Protein AF-A0A453MW62-F1 (afdb_monomer_lite)

pLDDT: mean 90.56, std 13.12, range [38.19, 98.75]

Secondary structure (DSSP, 8-state):
-----------HHHHHHHHHT-HHHHT-SSHHHHHHHHHHHHHHHHHHHHHHHHHHHHHHHHHHHHHHHHHHHHHHHHHHHHTT-HHHHHHHHHHHHT--HHHHHHHHHHHSTT---TTTTTT-

Radius of gyration: 25.3 Å; chains: 1; bounding box: 52×22×70 Å

Sequence (124 aa):
AHSPNFTLHVEYEFCVGALSVDPAASSAPDARGLAAAAASLAVANMTSTEHIIADLVRNLGSCLAYYKEINDMVRRGLDDLRAGRAADASEKLLEAAQSDAPSLCDLILIEGDAKRNPIDQENQ

InterPro domains:
  IPR006501 Pectinesterase inhibitor domain [PF04043] (12-99)
  IPR035513 Invertase/pectin methylesterase inhibitor domain superfamily [G3DSA:1.20.140.40] (5-124)
  IPR035513 Invertase/pectin methylesterase inhibitor domain superfamily [SSF101148] (11-98)

Structure (mmCIF, N/CA/C/O backbone):
data_AF-A0A453MW62-F1
#
_entry.id   AF-A0A453MW62-F1
#
loop_
_atom_site.group_PDB
_atom_site.id
_atom_site.type_symbol
_atom_site.label_atom_id
_atom_site.label_alt_id
_atom_site.label_comp_id
_atom_site.label_asym_id
_atom_site.label_entity_id
_atom_site.label_seq_id
_atom_site.pdbx_PDB_ins_code
_atom_site.Cartn_x
_atom_site.Cartn_y
_atom_site.Cartn_z
_atom_site.occupancy
_atom_site.B_iso_or_equiv
_atom_site.auth_seq_id
_atom_site.auth_comp_id
_atom_site.auth_asym_id
_atom_site.auth_atom_id
_atom_site.pdbx_PDB_model_num
ATOM 1 N N . ALA A 1 1 ? -14.549 -10.690 -38.111 1.00 44.00 1 ALA A N 1
ATOM 2 C CA . ALA A 1 1 ? -13.941 -10.211 -36.856 1.00 44.00 1 ALA A CA 1
ATOM 3 C C . ALA A 1 1 ? -12.964 -9.099 -37.213 1.00 44.00 1 ALA A C 1
ATOM 5 O O . ALA A 1 1 ? -12.019 -9.361 -37.942 1.00 44.00 1 ALA A O 1
ATOM 6 N N . HIS A 1 2 ? -13.262 -7.856 -36.833 1.00 38.19 2 HIS A N 1
ATOM 7 C CA . HIS A 1 2 ? -12.339 -6.731 -36.987 1.00 38.19 2 HIS A CA 1
ATOM 8 C C . HIS A 1 2 ? -11.432 -6.736 -35.756 1.00 38.19 2 HIS A C 1
ATOM 10 O O . HIS A 1 2 ? -11.887 -6.413 -34.661 1.00 38.19 2 HIS A O 1
ATOM 16 N N . SER A 1 3 ? -10.183 -7.164 -35.919 1.00 42.81 3 SER A N 1
ATOM 17 C CA . SER A 1 3 ? -9.151 -6.925 -34.911 1.00 42.81 3 SER A CA 1
ATOM 18 C C . SER A 1 3 ? -8.901 -5.417 -34.876 1.00 42.81 3 SER A C 1
ATOM 20 O O . SER A 1 3 ? -8.582 -4.857 -35.929 1.00 42.81 3 SER A O 1
ATOM 22 N N . PRO A 1 4 ? -9.064 -4.722 -33.740 1.00 50.19 4 PRO A N 1
ATOM 23 C CA . PRO A 1 4 ? -8.652 -3.334 -33.677 1.00 50.19 4 PRO A CA 1
ATOM 24 C C . PRO A 1 4 ? -7.129 -3.312 -33.840 1.00 50.19 4 PRO A C 1
ATOM 26 O O . PRO A 1 4 ? -6.407 -3.922 -33.052 1.00 50.19 4 PRO A O 1
ATOM 29 N N . ASN A 1 5 ? -6.646 -2.649 -34.894 1.00 42.69 5 ASN A N 1
ATOM 30 C CA . ASN A 1 5 ? -5.241 -2.280 -35.023 1.00 42.69 5 ASN A CA 1
ATOM 31 C C . ASN A 1 5 ? -4.924 -1.337 -33.862 1.00 42.69 5 ASN A C 1
ATOM 33 O O . ASN A 1 5 ? -5.165 -0.131 -33.939 1.00 42.69 5 ASN A O 1
ATOM 37 N N . PHE A 1 6 ? -4.438 -1.898 -32.758 1.00 42.94 6 PHE A N 1
ATOM 38 C CA . PHE A 1 6 ? -3.917 -1.124 -31.647 1.00 42.94 6 PHE A CA 1
ATOM 39 C C . PHE A 1 6 ? -2.557 -0.580 -32.081 1.00 42.94 6 PHE A C 1
ATOM 41 O O . PHE A 1 6 ? -1.510 -1.166 -31.818 1.00 42.94 6 PHE A O 1
ATOM 48 N N . THR A 1 7 ? -2.575 0.512 -32.842 1.00 48.44 7 THR A N 1
ATOM 49 C CA . THR A 1 7 ? -1.355 1.258 -33.134 1.00 48.44 7 THR A CA 1
ATOM 50 C C . THR A 1 7 ? -0.967 1.943 -31.833 1.00 48.44 7 THR A C 1
ATOM 52 O O . THR A 1 7 ? -1.542 2.964 -31.463 1.00 48.44 7 THR A O 1
ATOM 55 N N . LEU A 1 8 ? -0.053 1.321 -31.092 1.00 55.69 8 LEU A N 1
ATOM 56 C CA . LEU A 1 8 ? 0.555 1.899 -29.903 1.00 55.69 8 LEU A CA 1
ATOM 57 C C . LEU A 1 8 ? 1.357 3.113 -30.378 1.00 55.69 8 LEU A C 1
ATOM 59 O O . LEU A 1 8 ? 2.452 2.975 -30.921 1.00 55.69 8 LEU A O 1
ATOM 63 N N . HIS A 1 9 ? 0.763 4.301 -30.272 1.00 59.03 9 HIS A N 1
ATOM 64 C CA . HIS A 1 9 ? 1.477 5.539 -30.532 1.00 59.03 9 HIS A CA 1
ATOM 65 C C . HIS A 1 9 ? 2.405 5.773 -29.343 1.00 59.03 9 HIS A C 1
ATOM 67 O O . HIS A 1 9 ? 2.020 6.366 -28.341 1.00 59.03 9 HIS A O 1
ATOM 73 N N . VAL A 1 10 ? 3.607 5.207 -29.420 1.00 66.69 10 VAL A N 1
ATOM 74 C CA . VAL A 1 10 ? 4.686 5.579 -28.512 1.00 66.69 10 VAL A CA 1
ATOM 75 C C . VAL A 1 10 ? 5.126 6.965 -28.948 1.00 66.69 10 VAL A C 1
ATOM 77 O O . VAL A 1 10 ? 5.556 7.139 -30.091 1.00 66.69 10 VAL A O 1
ATOM 80 N N . GLU A 1 11 ? 4.974 7.954 -28.070 1.00 83.56 11 GLU A N 1
ATOM 81 C CA . GLU A 1 11 ? 5.449 9.302 -28.356 1.00 83.56 11 GLU A CA 1
ATOM 82 C C . GLU A 1 11 ? 6.937 9.233 -28.711 1.00 83.56 11 GLU A C 1
ATOM 84 O O . GLU A 1 11 ? 7.742 8.653 -27.979 1.00 83.56 11 GLU A O 1
ATOM 89 N N . TYR A 1 12 ? 7.299 9.783 -29.871 1.00 83.75 12 TYR A N 1
ATOM 90 C CA . TYR A 1 12 ? 8.670 9.737 -30.379 1.00 83.75 12 TYR A CA 1
ATOM 91 C C . TYR A 1 12 ? 9.668 10.279 -29.344 1.00 83.75 12 TYR A C 1
ATOM 93 O O . TYR A 1 12 ? 10.692 9.649 -29.088 1.00 83.75 12 TYR A O 1
ATOM 101 N N . GLU A 1 13 ? 9.310 11.382 -28.682 1.00 88.56 13 GLU A N 1
ATOM 102 C CA . GLU A 1 13 ? 10.097 11.997 -27.609 1.00 88.56 13 GLU A CA 1
ATOM 103 C C . GLU A 1 13 ? 10.277 11.067 -26.404 1.00 88.56 13 GLU A C 1
ATOM 105 O O . GLU A 1 13 ? 11.377 10.961 -25.866 1.00 88.56 13 GLU A O 1
ATOM 110 N N . PHE A 1 14 ? 9.234 10.327 -26.012 1.00 86.44 14 PHE A N 1
ATOM 111 C CA . PHE A 1 14 ? 9.336 9.335 -24.941 1.00 86.44 14 PHE A CA 1
ATOM 112 C C . PHE A 1 14 ? 10.310 8.212 -25.315 1.00 86.44 14 PHE A C 1
ATOM 114 O O . PHE A 1 14 ? 11.166 7.838 -24.515 1.00 86.44 14 PHE A O 1
ATOM 121 N N . CYS A 1 15 ? 10.213 7.696 -26.543 1.00 88.44 15 CYS A N 1
ATOM 122 C CA . CYS A 1 15 ? 11.080 6.624 -27.030 1.00 88.44 15 CYS A CA 1
ATOM 123 C C . CYS A 1 15 ? 12.552 7.061 -27.086 1.00 88.44 15 CYS A C 1
ATOM 125 O O . CYS A 1 15 ? 13.425 6.392 -26.532 1.00 88.44 15 CYS A O 1
ATOM 127 N N . VAL A 1 16 ? 12.829 8.206 -27.717 1.00 90.00 16 VAL A N 1
ATOM 128 C CA . VAL A 1 16 ? 14.192 8.743 -27.837 1.00 90.00 16 VAL A CA 1
ATOM 129 C C . VAL A 1 16 ? 14.746 9.126 -26.467 1.00 90.00 16 VAL A C 1
ATOM 131 O O . VAL A 1 16 ? 15.890 8.793 -26.159 1.00 90.00 16 VAL A O 1
ATOM 134 N N . GLY A 1 17 ? 13.939 9.762 -25.615 1.00 90.06 17 GLY A N 1
ATOM 135 C CA . GLY A 1 17 ? 14.318 10.103 -24.247 1.00 90.06 17 GLY A CA 1
ATOM 136 C C . GLY A 1 17 ? 14.727 8.873 -23.436 1.00 90.06 17 GLY A C 1
ATOM 137 O O . GLY A 1 17 ? 15.816 8.854 -22.870 1.00 90.06 17 GLY A O 1
ATOM 138 N N . ALA A 1 18 ? 13.911 7.817 -23.447 1.00 90.19 18 ALA A N 1
ATOM 139 C CA . ALA A 1 18 ? 14.187 6.584 -22.712 1.00 90.19 18 ALA A CA 1
ATOM 140 C C . ALA A 1 18 ? 15.445 5.852 -23.216 1.00 90.19 18 ALA A C 1
ATOM 142 O O . ALA A 1 18 ? 16.238 5.364 -22.414 1.00 90.19 18 ALA A O 1
ATOM 143 N N . LEU A 1 19 ? 15.648 5.783 -24.535 1.00 91.81 19 LEU A N 1
ATOM 144 C CA . LEU A 1 19 ? 16.778 5.058 -25.126 1.00 91.81 19 LEU A CA 1
ATOM 145 C C . LEU A 1 19 ? 18.093 5.843 -25.066 1.00 91.81 19 LEU A C 1
ATOM 147 O O . LEU A 1 19 ? 19.152 5.243 -24.926 1.00 91.81 19 LEU A O 1
ATOM 151 N N . SER A 1 20 ? 18.048 7.174 -25.150 1.00 91.56 20 SER A N 1
ATOM 152 C CA . SER A 1 20 ? 19.256 8.015 -25.150 1.00 91.56 20 SER A CA 1
ATOM 153 C C . SER A 1 20 ? 20.035 7.989 -23.832 1.00 91.56 20 SER A C 1
ATOM 155 O O . SER A 1 20 ? 21.234 8.260 -23.827 1.00 91.56 20 SER A O 1
ATOM 157 N N . VAL A 1 21 ? 19.376 7.649 -22.722 1.00 92.62 21 VAL A N 1
ATOM 158 C CA . VAL A 1 21 ? 20.010 7.518 -21.401 1.00 92.62 21 VAL A CA 1
ATOM 159 C C . VAL A 1 21 ? 20.405 6.079 -21.067 1.00 92.62 21 VAL A C 1
ATOM 161 O O . VAL A 1 21 ? 21.107 5.858 -20.081 1.00 92.62 21 VAL A O 1
ATOM 164 N N . ASP A 1 22 ? 19.979 5.102 -21.874 1.00 93.69 22 ASP A N 1
ATOM 165 C CA . ASP A 1 22 ? 20.327 3.697 -21.693 1.00 93.69 22 ASP A CA 1
ATOM 166 C C . ASP A 1 22 ? 21.674 3.382 -22.385 1.00 93.69 22 ASP A C 1
ATOM 168 O O . ASP A 1 22 ? 21.818 3.561 -23.603 1.00 93.69 22 ASP A O 1
ATOM 172 N N . PRO A 1 23 ? 22.695 2.904 -21.646 1.00 93.94 23 PRO A N 1
ATOM 173 C CA . PRO A 1 23 ? 24.006 2.614 -22.225 1.00 93.94 23 PRO A CA 1
ATOM 174 C C . PRO A 1 23 ? 23.985 1.500 -23.280 1.00 93.94 23 PRO A C 1
ATOM 176 O O . PRO A 1 23 ? 24.789 1.532 -24.217 1.00 93.94 23 PRO A O 1
ATOM 179 N N . ALA A 1 24 ? 23.087 0.516 -23.151 1.00 93.44 24 ALA A N 1
ATOM 180 C CA . ALA A 1 24 ? 22.992 -0.604 -24.084 1.00 93.44 24 ALA A CA 1
ATOM 181 C C . ALA A 1 24 ? 22.351 -0.174 -25.410 1.00 93.44 24 ALA A C 1
ATOM 183 O O . ALA A 1 24 ? 22.827 -0.562 -26.476 1.00 93.44 24 ALA A O 1
ATOM 184 N N . ALA A 1 25 ? 21.336 0.687 -25.354 1.00 93.38 25 ALA A N 1
ATOM 185 C CA . ALA A 1 25 ? 20.733 1.332 -26.511 1.00 93.38 25 ALA A CA 1
ATOM 186 C C . ALA A 1 25 ? 21.730 2.266 -27.208 1.00 93.38 25 ALA A C 1
ATOM 188 O O . ALA A 1 25 ? 21.875 2.209 -28.427 1.00 93.38 25 ALA A O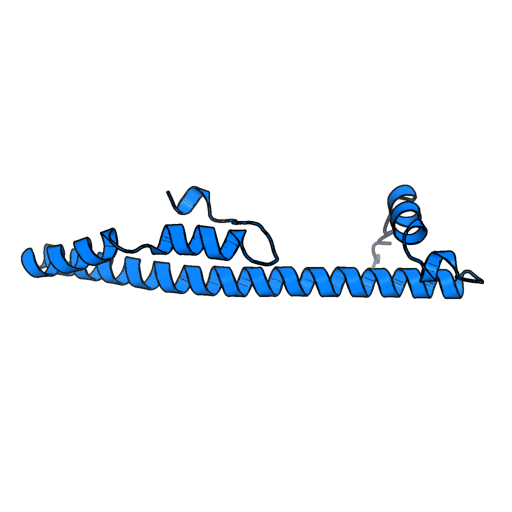 1
ATOM 189 N N . SER A 1 26 ? 22.477 3.063 -26.437 1.00 91.12 26 SER A N 1
ATOM 190 C CA . SER A 1 26 ? 23.495 3.988 -26.960 1.00 91.12 26 SER A CA 1
ATOM 191 C C . SER A 1 26 ? 24.655 3.276 -27.665 1.00 91.12 26 SER A C 1
ATOM 193 O O . SER A 1 26 ? 25.257 3.825 -28.585 1.00 91.12 26 SER A O 1
ATOM 195 N N . SER A 1 27 ? 24.967 2.049 -27.242 1.00 93.38 27 SER A N 1
ATOM 196 C CA . SER A 1 27 ? 26.053 1.232 -27.803 1.00 93.38 27 SER A CA 1
ATOM 197 C C . SER A 1 27 ? 25.570 0.234 -28.862 1.00 93.38 27 SER A C 1
ATOM 199 O O . SER A 1 27 ? 26.362 -0.576 -29.350 1.00 93.38 27 SER A O 1
ATOM 201 N N . ALA A 1 28 ? 24.277 0.241 -29.198 1.00 95.25 28 ALA A N 1
ATOM 202 C CA . ALA A 1 28 ? 23.701 -0.725 -30.118 1.00 95.25 28 ALA A CA 1
ATOM 203 C C . ALA A 1 28 ? 24.231 -0.509 -31.551 1.00 95.25 28 ALA A C 1
ATOM 205 O O . ALA A 1 28 ? 24.089 0.584 -32.100 1.00 95.25 28 ALA A O 1
ATOM 206 N N . PRO A 1 29 ? 24.804 -1.540 -32.199 1.00 92.69 29 PRO A N 1
ATOM 207 C CA . PRO A 1 29 ? 25.410 -1.392 -33.524 1.00 92.69 29 PRO A CA 1
ATOM 208 C C . PRO A 1 29 ? 24.381 -1.378 -34.662 1.00 92.69 29 PRO A C 1
ATOM 210 O O . PRO A 1 29 ? 24.701 -0.985 -35.783 1.00 92.69 29 PRO A O 1
ATOM 213 N N . ASP A 1 30 ? 23.161 -1.849 -34.401 1.00 95.50 30 AS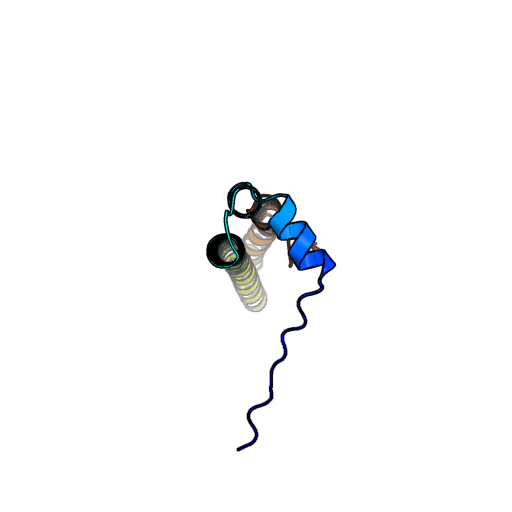P A N 1
ATOM 214 C CA . ASP A 1 30 ? 22.097 -1.971 -35.386 1.00 95.50 30 ASP A CA 1
ATOM 215 C C . ASP A 1 30 ? 20.702 -1.880 -34.740 1.00 95.50 30 ASP A C 1
ATOM 217 O O . ASP A 1 30 ? 20.535 -1.841 -33.516 1.00 95.50 30 ASP A O 1
ATOM 221 N N . ALA A 1 31 ? 19.673 -1.874 -35.590 1.00 94.12 31 ALA A N 1
ATOM 222 C CA . ALA A 1 31 ? 18.280 -1.810 -35.160 1.00 94.12 31 ALA A CA 1
ATOM 223 C C . ALA A 1 31 ? 17.854 -3.007 -34.290 1.00 94.12 31 ALA A C 1
ATOM 225 O O . ALA A 1 31 ? 16.959 -2.867 -33.458 1.00 94.12 31 ALA A O 1
ATOM 226 N N . ARG A 1 32 ? 18.480 -4.182 -34.453 1.00 95.44 32 ARG A N 1
ATOM 227 C CA . ARG A 1 32 ? 18.176 -5.361 -33.631 1.00 95.44 32 ARG A CA 1
ATOM 228 C C . ARG A 1 32 ? 18.718 -5.175 -32.215 1.00 95.44 32 ARG A C 1
ATOM 230 O O . ARG A 1 32 ? 18.003 -5.480 -31.265 1.00 95.44 32 ARG A O 1
ATOM 237 N N . GLY A 1 33 ? 19.937 -4.659 -32.071 1.00 95.38 33 GLY A N 1
ATOM 238 C CA . GLY A 1 33 ? 20.521 -4.295 -30.781 1.00 95.38 33 GLY A CA 1
ATOM 239 C C . GLY A 1 33 ? 19.689 -3.235 -30.065 1.00 95.38 33 GLY A C 1
ATOM 240 O O . GLY A 1 33 ? 19.375 -3.397 -28.889 1.00 95.38 33 GLY A O 1
ATOM 241 N N . LEU A 1 34 ? 19.237 -2.211 -30.797 1.00 93.88 34 LEU A N 1
ATOM 242 C CA . LEU A 1 34 ? 18.385 -1.162 -30.237 1.00 93.88 34 LEU A CA 1
ATOM 243 C C . LEU A 1 34 ? 17.036 -1.719 -29.762 1.00 93.88 34 LEU A C 1
ATOM 245 O O . LEU A 1 34 ? 16.584 -1.397 -28.667 1.00 93.88 34 LEU A O 1
ATOM 249 N N . ALA A 1 35 ? 16.416 -2.605 -30.549 1.00 92.88 35 ALA A N 1
ATOM 250 C CA . ALA A 1 35 ? 15.179 -3.276 -30.160 1.00 92.88 35 ALA A CA 1
ATOM 251 C C . ALA A 1 35 ? 15.360 -4.164 -28.917 1.00 92.88 35 ALA A C 1
ATOM 253 O O . ALA A 1 35 ? 14.487 -4.192 -28.051 1.00 92.88 35 ALA A O 1
ATOM 254 N N . ALA A 1 36 ? 16.492 -4.866 -28.801 1.00 94.94 36 ALA A N 1
ATOM 255 C CA . ALA A 1 36 ? 16.801 -5.674 -27.624 1.00 94.94 36 ALA A CA 1
ATOM 256 C C . ALA A 1 36 ? 17.006 -4.805 -26.370 1.00 94.94 36 ALA A C 1
ATOM 258 O O . ALA A 1 36 ? 16.493 -5.146 -25.303 1.00 94.94 36 ALA A O 1
ATOM 259 N N . ALA A 1 37 ? 17.695 -3.667 -26.497 1.00 94.62 37 ALA A N 1
ATOM 260 C CA . ALA A 1 37 ? 17.861 -2.707 -25.408 1.00 94.62 37 ALA A CA 1
ATOM 261 C C . ALA A 1 37 ? 16.511 -2.114 -24.970 1.00 94.62 37 ALA A C 1
ATOM 263 O O . ALA A 1 37 ? 16.180 -2.146 -23.788 1.00 94.62 37 ALA A O 1
ATOM 264 N N . ALA A 1 38 ? 15.678 -1.690 -25.926 1.00 93.56 38 ALA A N 1
ATOM 265 C CA . ALA A 1 38 ? 14.327 -1.199 -25.659 1.00 93.56 38 ALA A CA 1
ATOM 266 C C . ALA A 1 38 ? 13.461 -2.235 -24.922 1.00 93.56 38 ALA A C 1
ATOM 268 O O . ALA A 1 38 ? 12.798 -1.910 -23.937 1.00 93.56 38 ALA A O 1
ATOM 269 N N . ALA A 1 39 ? 13.494 -3.497 -25.363 1.00 94.38 39 ALA A N 1
ATOM 270 C CA . ALA A 1 39 ? 12.778 -4.584 -24.702 1.00 94.38 39 ALA A CA 1
ATOM 271 C C . ALA A 1 39 ? 13.297 -4.829 -23.276 1.00 94.38 39 ALA A C 1
ATOM 273 O O . ALA A 1 39 ? 12.505 -5.033 -22.360 1.00 94.38 39 ALA A O 1
ATOM 274 N N . SER A 1 40 ? 14.614 -4.765 -23.074 1.00 95.25 40 SER A N 1
ATOM 275 C CA . SER A 1 40 ? 15.239 -4.954 -21.759 1.00 95.25 40 SER A CA 1
ATOM 276 C C . SER A 1 40 ? 14.853 -3.834 -20.791 1.00 95.25 40 SER A C 1
ATOM 278 O O . SER A 1 40 ? 14.499 -4.109 -19.646 1.00 95.25 40 SER A O 1
ATOM 280 N N . LEU A 1 41 ? 14.828 -2.586 -21.267 1.00 93.62 41 LEU A N 1
ATOM 281 C CA . LEU A 1 41 ? 14.355 -1.434 -20.502 1.00 93.62 41 LEU A CA 1
ATOM 282 C C . LEU A 1 41 ? 12.873 -1.574 -20.129 1.00 93.62 41 LEU A C 1
ATOM 284 O O . LEU A 1 41 ? 12.496 -1.329 -18.986 1.00 93.62 41 LEU A O 1
ATOM 288 N N . ALA A 1 42 ? 12.031 -2.024 -21.064 1.00 93.00 42 ALA A N 1
ATOM 289 C CA . ALA A 1 42 ? 10.621 -2.284 -20.788 1.00 93.00 42 ALA A CA 1
ATOM 290 C C . ALA A 1 42 ? 10.439 -3.364 -19.708 1.00 93.00 42 ALA A C 1
ATOM 292 O O . ALA A 1 42 ? 9.670 -3.160 -18.770 1.00 93.00 42 ALA A O 1
ATOM 293 N N . VAL A 1 43 ? 11.187 -4.472 -19.787 1.00 96.56 43 VAL A N 1
ATOM 294 C CA . VAL A 1 43 ? 11.177 -5.529 -18.761 1.00 96.56 43 VAL A CA 1
ATOM 295 C C . VAL A 1 43 ? 11.625 -4.988 -17.404 1.00 96.56 43 VAL A C 1
ATOM 297 O O . VAL A 1 43 ? 10.976 -5.272 -16.397 1.00 96.56 43 VAL A O 1
ATOM 300 N N . ALA A 1 44 ? 12.688 -4.183 -17.355 1.00 94.94 44 ALA A N 1
ATOM 301 C CA . ALA A 1 44 ? 13.164 -3.575 -16.115 1.00 94.94 44 ALA A CA 1
ATOM 302 C C . ALA A 1 44 ? 12.107 -2.642 -15.497 1.00 94.94 44 ALA A C 1
ATOM 304 O O . ALA A 1 44 ? 11.816 -2.740 -14.304 1.00 94.94 44 ALA A O 1
ATOM 305 N N . ASN A 1 45 ? 11.468 -1.801 -16.314 1.00 94.00 45 ASN A N 1
ATOM 306 C CA . ASN A 1 45 ? 10.405 -0.898 -15.871 1.00 94.00 45 ASN A CA 1
ATOM 307 C C . ASN A 1 45 ? 9.174 -1.660 -15.361 1.00 94.00 45 ASN A C 1
ATOM 309 O O . ASN A 1 45 ? 8.612 -1.300 -14.325 1.00 94.00 45 ASN A O 1
ATOM 313 N N . MET A 1 46 ? 8.770 -2.731 -16.051 1.00 96.44 46 MET A N 1
ATOM 314 C CA . MET A 1 46 ? 7.677 -3.597 -15.602 1.00 96.44 46 MET A CA 1
ATOM 315 C C . MET A 1 46 ? 8.026 -4.291 -14.285 1.00 96.44 46 MET A C 1
ATOM 317 O O . MET A 1 46 ? 7.228 -4.243 -13.359 1.00 96.44 46 MET A O 1
ATOM 321 N N . THR A 1 47 ? 9.234 -4.844 -14.163 1.00 97.50 47 THR A N 1
ATOM 322 C CA . THR A 1 47 ? 9.707 -5.502 -12.933 1.00 97.50 47 THR A CA 1
ATOM 323 C C . THR A 1 47 ? 9.726 -4.530 -11.749 1.00 97.50 47 THR A C 1
ATOM 325 O O . THR A 1 47 ? 9.270 -4.862 -10.657 1.00 97.50 47 THR A O 1
ATOM 328 N N . SER A 1 48 ? 10.208 -3.302 -11.964 1.00 96.19 48 SER A N 1
ATOM 329 C CA . SER A 1 48 ? 10.172 -2.236 -10.954 1.00 96.19 48 SER A CA 1
ATOM 330 C C . SER A 1 48 ? 8.734 -1.892 -10.549 1.00 96.19 48 SER A C 1
ATOM 332 O O . SER A 1 48 ? 8.413 -1.810 -9.364 1.00 96.19 48 SER A O 1
ATOM 334 N N . THR A 1 49 ? 7.831 -1.778 -11.526 1.00 96.12 49 THR A N 1
ATOM 335 C CA . THR A 1 49 ? 6.408 -1.510 -11.274 1.00 96.12 49 THR A CA 1
ATOM 336 C C . THR A 1 49 ? 5.749 -2.643 -10.483 1.00 96.12 49 THR A C 1
ATOM 338 O O . THR A 1 49 ? 5.041 -2.380 -9.513 1.00 96.12 49 THR A O 1
ATOM 341 N N . GLU A 1 50 ? 5.998 -3.902 -10.849 1.00 97.69 50 GLU A N 1
ATOM 342 C CA . GLU A 1 50 ? 5.521 -5.076 -10.109 1.00 97.69 50 GLU A CA 1
ATOM 343 C C . GLU A 1 50 ? 6.014 -5.063 -8.661 1.00 97.69 50 GLU A C 1
ATOM 345 O O . GLU A 1 50 ? 5.235 -5.325 -7.744 1.00 97.69 50 GLU A O 1
ATOM 350 N N . HIS A 1 51 ? 7.282 -4.707 -8.443 1.00 97.19 51 HIS A N 1
ATOM 351 C CA . HIS A 1 51 ? 7.860 -4.596 -7.109 1.00 97.19 51 HIS A CA 1
ATOM 352 C C . HIS A 1 51 ? 7.160 -3.526 -6.260 1.00 97.19 51 HIS A C 1
ATOM 354 O O . HIS A 1 51 ? 6.739 -3.821 -5.141 1.00 97.19 51 HIS A O 1
ATOM 360 N N . ILE A 1 52 ? 6.958 -2.328 -6.820 1.00 96.12 52 ILE A N 1
ATOM 361 C CA . ILE A 1 52 ? 6.239 -1.223 -6.169 1.00 96.12 52 ILE A CA 1
ATOM 362 C C . ILE A 1 52 ? 4.806 -1.634 -5.809 1.00 96.12 52 ILE A C 1
ATOM 364 O O . ILE A 1 52 ? 4.350 -1.392 -4.691 1.00 96.12 52 ILE A O 1
ATOM 368 N N . ILE A 1 53 ? 4.086 -2.280 -6.733 1.00 96.56 53 ILE A N 1
ATOM 369 C CA . ILE A 1 53 ? 2.716 -2.752 -6.488 1.00 96.56 53 ILE A CA 1
ATOM 370 C C . ILE A 1 53 ? 2.707 -3.802 -5.376 1.00 96.56 53 ILE A C 1
ATOM 372 O O . ILE A 1 53 ? 1.871 -3.735 -4.475 1.00 96.56 53 ILE A O 1
ATOM 376 N N . ALA A 1 54 ? 3.626 -4.767 -5.420 1.00 96.44 54 ALA A N 1
ATOM 377 C CA . ALA A 1 54 ? 3.718 -5.803 -4.403 1.00 96.44 54 ALA A CA 1
ATOM 378 C C . ALA A 1 54 ? 4.009 -5.209 -3.018 1.00 96.44 54 ALA A C 1
ATOM 380 O O . ALA A 1 54 ? 3.424 -5.661 -2.036 1.00 96.44 54 ALA A O 1
ATOM 381 N N . ASP A 1 55 ? 4.877 -4.200 -2.932 1.00 95.38 55 ASP A N 1
ATOM 382 C CA . ASP A 1 55 ? 5.149 -3.482 -1.688 1.00 95.38 55 ASP A CA 1
ATOM 383 C C . ASP A 1 55 ? 3.924 -2.746 -1.156 1.00 95.38 55 ASP A C 1
ATOM 385 O O . ASP A 1 55 ? 3.514 -2.966 -0.015 1.00 95.38 55 ASP A O 1
ATOM 389 N N . LEU A 1 56 ? 3.255 -1.981 -2.017 1.00 95.75 56 LEU A N 1
ATOM 390 C CA . LEU A 1 56 ? 2.038 -1.269 -1.652 1.00 95.75 56 LEU A CA 1
ATOM 391 C C . LEU A 1 56 ? 0.946 -2.220 -1.141 1.00 95.75 56 LEU A C 1
ATOM 393 O O . LEU A 1 56 ? 0.320 -1.949 -0.119 1.00 95.75 56 LEU A O 1
ATOM 397 N N . VAL A 1 57 ? 0.733 -3.354 -1.816 1.00 96.12 57 VAL A N 1
ATOM 398 C CA . VAL A 1 57 ? -0.251 -4.366 -1.398 1.00 96.12 57 VAL A CA 1
ATOM 399 C C . VAL A 1 57 ? 0.104 -4.957 -0.035 1.00 96.12 57 VAL A C 1
ATOM 401 O O . VAL A 1 57 ? -0.787 -5.121 0.800 1.00 96.12 57 VAL A O 1
ATOM 404 N N . ARG A 1 58 ? 1.384 -5.262 0.219 1.00 96.06 58 ARG A N 1
ATOM 405 C CA . ARG A 1 58 ? 1.830 -5.757 1.532 1.00 96.06 58 ARG A CA 1
ATOM 406 C C . ARG A 1 58 ? 1.566 -4.728 2.629 1.00 96.06 58 ARG A C 1
ATOM 408 O O . ARG A 1 58 ? 0.960 -5.073 3.639 1.00 96.06 58 ARG A O 1
ATOM 415 N N . ASN A 1 59 ? 1.962 -3.479 2.405 1.00 96.25 59 ASN A N 1
ATOM 416 C CA . ASN A 1 59 ? 1.836 -2.398 3.380 1.00 96.25 59 ASN A CA 1
ATOM 417 C C . ASN A 1 59 ? 0.367 -2.077 3.690 1.00 96.25 59 ASN A C 1
ATOM 419 O O . ASN A 1 59 ? -0.019 -1.995 4.857 1.00 96.25 59 ASN A O 1
ATOM 423 N N . LEU A 1 60 ? -0.489 -2.017 2.664 1.00 96.31 60 LEU A N 1
ATOM 424 C CA . LEU A 1 60 ? -1.940 -1.904 2.844 1.00 96.31 60 LEU A CA 1
ATOM 425 C C . LEU A 1 60 ? -2.534 -3.116 3.570 1.00 96.31 60 LEU A C 1
ATOM 427 O O . LEU A 1 60 ? -3.469 -2.966 4.354 1.00 96.31 60 LEU A O 1
ATOM 431 N N . GLY A 1 61 ? -1.993 -4.312 3.339 1.00 96.38 61 GLY A N 1
ATOM 432 C CA . GLY A 1 61 ? -2.363 -5.521 4.069 1.00 96.38 61 GLY A CA 1
ATOM 433 C C . GLY A 1 61 ? -2.092 -5.408 5.571 1.00 96.38 61 GLY A C 1
ATOM 434 O O . GLY A 1 61 ? -2.973 -5.731 6.370 1.00 96.38 61 GLY A O 1
ATOM 435 N N . SER A 1 62 ? -0.917 -4.898 5.953 1.00 95.19 62 SER A N 1
ATOM 436 C CA . SER A 1 62 ? -0.569 -4.613 7.352 1.00 95.19 62 SER A CA 1
ATOM 437 C C . SER A 1 62 ? -1.519 -3.583 7.963 1.00 95.19 62 SER A C 1
ATOM 439 O O . SER A 1 62 ? -2.086 -3.820 9.028 1.00 95.19 62 SER A O 1
ATOM 441 N N . CYS A 1 63 ? -1.792 -2.495 7.242 1.00 96.12 63 CYS A N 1
ATOM 442 C CA . CYS A 1 63 ? -2.753 -1.483 7.671 1.00 96.12 63 CYS A CA 1
ATOM 443 C C . CYS A 1 63 ? -4.154 -2.036 7.897 1.00 96.12 63 CYS A C 1
ATOM 445 O O . CYS A 1 63 ? -4.770 -1.799 8.935 1.00 96.12 63 CYS A O 1
ATOM 447 N N . LEU A 1 64 ? -4.648 -2.836 6.954 1.00 96.62 64 LEU A N 1
ATOM 448 C CA . LEU A 1 64 ? -5.947 -3.477 7.080 1.00 96.62 64 LEU A CA 1
ATOM 449 C C . LEU A 1 64 ? -6.023 -4.374 8.323 1.00 96.62 64 LEU A C 1
ATOM 451 O O . LEU A 1 64 ? -7.088 -4.465 8.933 1.00 96.62 64 LEU A O 1
ATOM 455 N N . ALA A 1 65 ? -4.932 -5.049 8.694 1.00 96.19 65 ALA A N 1
ATOM 456 C CA . ALA A 1 65 ? -4.887 -5.853 9.911 1.00 96.19 65 ALA A CA 1
ATOM 457 C C . ALA A 1 65 ? -5.034 -4.978 11.167 1.00 96.19 65 ALA A C 1
ATOM 459 O O . ALA A 1 65 ? -5.904 -5.269 11.989 1.00 96.19 65 ALA A O 1
ATOM 460 N N . TYR A 1 66 ? -4.285 -3.875 11.266 1.00 94.38 66 TYR A N 1
ATOM 461 C CA . TYR A 1 66 ? -4.390 -2.949 12.398 1.00 94.38 66 TYR A CA 1
ATOM 462 C C . TYR A 1 66 ? -5.790 -2.328 12.521 1.00 94.38 66 TYR A C 1
ATOM 464 O O . TYR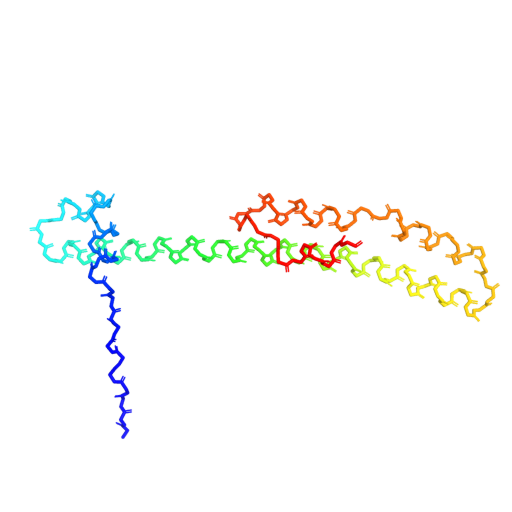 A 1 66 ? -6.401 -2.355 13.589 1.00 94.38 66 TYR A O 1
ATOM 472 N N . TYR A 1 67 ? -6.367 -1.852 11.415 1.00 95.44 67 TYR A N 1
ATOM 473 C CA . TYR A 1 67 ? -7.721 -1.288 11.426 1.00 95.44 67 TYR A CA 1
ATOM 474 C C . TYR A 1 67 ? -8.798 -2.317 11.783 1.00 95.44 67 TYR A C 1
ATOM 476 O O . TYR A 1 67 ? -9.792 -1.976 12.430 1.00 95.44 67 TYR A O 1
ATOM 484 N N . LYS A 1 68 ? -8.627 -3.586 11.391 1.00 96.75 68 LYS A N 1
ATOM 485 C CA . LYS A 1 68 ? -9.534 -4.665 11.811 1.00 96.75 68 LYS A CA 1
ATOM 486 C C . LYS A 1 68 ? -9.489 -4.882 13.318 1.00 96.75 68 LYS A C 1
ATOM 488 O O . LYS A 1 68 ? -10.549 -5.076 13.905 1.00 96.75 68 LYS A O 1
ATOM 493 N N . GLU A 1 69 ? -8.306 -4.835 13.920 1.00 95.31 69 GLU A N 1
ATOM 494 C CA . GLU A 1 69 ? -8.123 -4.992 15.363 1.00 95.31 69 GLU A CA 1
ATOM 495 C C . GLU A 1 69 ? -8.797 -3.857 16.146 1.00 95.31 69 GLU A C 1
ATOM 497 O O . GLU A 1 69 ? -9.619 -4.121 17.025 1.00 95.31 69 GLU A O 1
ATOM 502 N N . ILE A 1 70 ? -8.557 -2.600 15.755 1.00 95.75 70 ILE A N 1
ATOM 503 C CA . ILE A 1 70 ? -9.214 -1.432 16.367 1.00 95.75 70 ILE A CA 1
ATOM 504 C C . ILE A 1 70 ? -10.733 -1.525 16.235 1.00 95.75 70 ILE A C 1
ATOM 506 O O . ILE A 1 70 ? -11.464 -1.370 17.212 1.00 95.75 70 ILE A O 1
ATOM 510 N N . ASN A 1 71 ? -11.232 -1.806 15.032 1.00 96.88 71 ASN A N 1
ATOM 511 C CA . ASN A 1 71 ? -12.667 -1.907 14.785 1.00 96.88 71 ASN A CA 1
ATOM 512 C C . ASN A 1 71 ? -13.318 -3.031 15.612 1.00 96.88 71 ASN A C 1
ATOM 514 O O . ASN A 1 71 ? -14.444 -2.880 16.080 1.00 96.88 71 ASN A O 1
ATOM 518 N N . ASP A 1 72 ? -12.622 -4.148 15.825 1.00 97.69 72 ASP A N 1
ATOM 519 C CA . ASP A 1 72 ? -13.086 -5.234 16.689 1.00 97.69 72 ASP A CA 1
ATOM 520 C C . ASP A 1 72 ? -13.139 -4.811 18.170 1.00 97.69 72 ASP A C 1
ATOM 522 O O . ASP A 1 72 ? -14.138 -5.063 18.847 1.00 97.69 72 ASP A O 1
ATOM 526 N N . MET A 1 73 ? -12.133 -4.077 18.664 1.00 96.94 73 MET A N 1
ATOM 527 C CA . MET A 1 73 ? -12.161 -3.483 20.011 1.00 96.94 73 MET A CA 1
ATOM 528 C C . MET A 1 73 ? -13.344 -2.526 20.192 1.00 96.94 73 MET A C 1
ATOM 530 O O . MET A 1 73 ? -14.099 -2.661 21.158 1.00 96.94 73 MET A O 1
ATOM 534 N N . VAL A 1 74 ? -13.572 -1.626 19.231 1.00 98.12 74 VAL A N 1
ATOM 535 C CA . VAL A 1 74 ? -14.698 -0.679 19.259 1.00 98.12 74 VAL A CA 1
ATOM 536 C C . VAL A 1 74 ? -16.043 -1.408 19.238 1.00 98.12 74 VAL A C 1
ATOM 538 O O . VAL A 1 74 ? -16.941 -1.065 20.008 1.00 98.12 74 VAL A O 1
ATOM 541 N N . ARG A 1 75 ? -16.194 -2.444 18.404 1.00 98.56 75 AR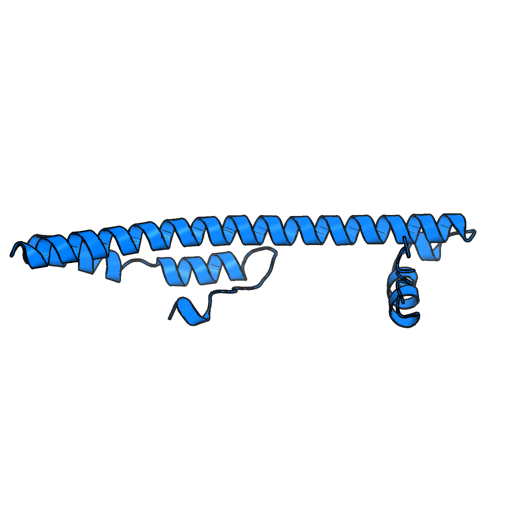G A N 1
ATOM 542 C CA . ARG A 1 75 ? -17.418 -3.261 18.350 1.00 98.56 75 ARG A CA 1
ATOM 543 C C . ARG A 1 75 ? -17.699 -3.956 19.675 1.00 98.56 75 ARG A C 1
ATOM 545 O O . ARG A 1 75 ? -18.819 -3.870 20.171 1.00 98.56 75 ARG A O 1
ATOM 552 N N . ARG A 1 76 ? -16.686 -4.582 20.277 1.00 98.25 76 ARG A N 1
ATOM 553 C CA . ARG A 1 76 ? -16.826 -5.220 21.592 1.00 98.25 76 ARG A CA 1
ATOM 554 C C . ARG A 1 76 ? -17.166 -4.208 22.685 1.00 98.25 76 ARG A C 1
ATOM 556 O O . ARG A 1 76 ? -18.058 -4.471 23.484 1.00 98.25 76 ARG A O 1
ATOM 563 N N . GLY A 1 77 ? -16.524 -3.038 22.683 1.00 98.56 77 GLY A N 1
ATOM 564 C CA . GLY A 1 77 ? -16.856 -1.951 23.607 1.00 98.56 77 GLY A CA 1
ATOM 565 C C . GLY A 1 77 ? -18.304 -1.471 23.452 1.00 98.56 77 GLY A C 1
ATOM 566 O O . GLY A 1 77 ? -19.006 -1.265 24.440 1.00 98.56 77 GLY A O 1
ATOM 567 N N . LEU A 1 78 ? -18.800 -1.366 22.217 1.00 98.56 78 LEU A N 1
ATOM 568 C CA . LEU A 1 78 ? -20.199 -1.038 21.941 1.00 98.56 78 LEU A CA 1
ATOM 569 C C . LEU A 1 78 ? -21.168 -2.115 22.457 1.00 98.56 78 LEU A C 1
ATOM 571 O O . LEU A 1 78 ? -22.223 -1.782 23.003 1.00 98.56 78 LEU A O 1
ATOM 575 N N . ASP A 1 79 ? -20.830 -3.392 22.304 1.00 98.69 79 ASP A N 1
ATOM 576 C CA . ASP A 1 79 ? -21.644 -4.494 22.821 1.00 98.69 79 ASP A CA 1
ATOM 577 C C . ASP A 1 79 ? -21.664 -4.525 24.360 1.00 98.69 79 ASP A C 1
ATOM 579 O O . ASP A 1 79 ? -22.712 -4.787 24.957 1.00 98.69 79 ASP A O 1
ATOM 583 N N . ASP A 1 80 ? -20.554 -4.169 25.013 1.00 98.75 80 ASP A N 1
ATOM 584 C CA . ASP A 1 80 ? -20.487 -3.978 26.466 1.00 98.75 80 ASP A CA 1
ATOM 585 C C . ASP A 1 80 ? -21.378 -2.816 26.934 1.00 98.75 80 ASP A C 1
ATOM 587 O O . ASP A 1 80 ? -22.153 -2.983 27.883 1.00 98.75 80 ASP A O 1
ATOM 591 N N . LEU A 1 81 ? -21.367 -1.676 26.231 1.00 98.56 81 LEU A N 1
ATOM 592 C CA . LEU A 1 81 ? -22.269 -0.551 26.520 1.00 98.56 81 LEU A CA 1
ATOM 593 C C . LEU A 1 81 ? -23.740 -0.959 26.416 1.00 98.56 81 LEU A C 1
ATOM 595 O O . LEU A 1 81 ? -24.531 -0.663 27.313 1.00 98.56 81 LEU A O 1
ATOM 599 N N . ARG A 1 82 ? -24.112 -1.670 25.345 1.00 98.44 82 ARG A N 1
ATOM 600 C CA . ARG A 1 82 ? -25.485 -2.160 25.130 1.00 98.44 82 ARG A CA 1
ATOM 601 C C . ARG A 1 82 ? -25.952 -3.108 26.230 1.00 98.44 82 ARG A C 1
ATOM 603 O O . ARG A 1 82 ? -27.145 -3.168 26.511 1.00 98.44 82 ARG A O 1
ATOM 610 N N . ALA A 1 83 ? -25.025 -3.828 26.853 1.00 98.50 83 ALA A N 1
ATOM 611 C CA . ALA A 1 83 ? -25.303 -4.735 27.955 1.00 98.50 83 ALA A CA 1
ATOM 612 C C . ALA A 1 83 ? -25.179 -4.086 29.349 1.00 98.50 83 ALA A C 1
ATOM 614 O O . ALA A 1 83 ? -25.290 -4.786 30.354 1.00 98.50 83 ALA A O 1
ATOM 615 N N . GLY A 1 84 ? -24.936 -2.773 29.429 1.00 98.38 84 GLY A N 1
ATOM 616 C CA . GLY A 1 84 ? -24.786 -2.045 30.693 1.00 98.38 84 GLY A CA 1
ATOM 617 C C . GLY A 1 84 ? -23.440 -2.252 31.400 1.00 98.38 84 GLY A C 1
ATOM 618 O O . GLY A 1 84 ? -23.296 -1.857 32.556 1.00 98.38 84 GLY A O 1
ATOM 619 N N . ARG A 1 85 ? -22.440 -2.841 30.730 1.00 98.56 85 ARG A N 1
ATOM 620 C CA . ARG A 1 85 ? -21.085 -3.079 31.260 1.00 98.56 85 ARG A CA 1
ATOM 621 C C . ARG A 1 85 ? -20.160 -1.899 30.954 1.00 98.56 85 ARG A C 1
ATOM 623 O O . ARG A 1 85 ? -19.244 -1.990 30.144 1.00 98.56 85 ARG A O 1
ATOM 630 N N . ALA A 1 86 ? -20.416 -0.757 31.591 1.00 98.19 86 ALA A N 1
ATOM 631 C CA . ALA A 1 86 ? -19.708 0.489 31.282 1.00 98.19 86 ALA A CA 1
ATOM 632 C C . ALA A 1 86 ? -18.192 0.440 31.560 1.00 98.19 86 ALA A C 1
ATOM 634 O O . ALA A 1 86 ? -17.425 1.040 30.812 1.00 98.19 86 ALA A O 1
ATOM 635 N N . ALA A 1 87 ? -17.756 -0.273 32.605 1.00 97.94 87 ALA A N 1
ATOM 636 C CA . ALA A 1 87 ? -16.333 -0.417 32.924 1.00 97.94 87 ALA A CA 1
ATOM 637 C C . ALA A 1 87 ? -15.585 -1.184 31.818 1.00 97.94 87 ALA A C 1
ATOM 639 O O . ALA A 1 87 ? -14.630 -0.657 31.253 1.00 97.94 87 ALA A O 1
ATOM 640 N N . ASP A 1 88 ? -16.092 -2.362 31.441 1.00 98.12 88 ASP A N 1
ATOM 641 C CA . ASP A 1 88 ? -15.520 -3.210 30.385 1.00 98.12 88 ASP A CA 1
ATOM 642 C C . ASP A 1 88 ? -15.500 -2.506 29.020 1.00 98.12 88 ASP A C 1
ATOM 644 O O . ASP A 1 88 ? -14.567 -2.683 28.232 1.00 98.12 88 ASP A O 1
ATOM 648 N N . ALA A 1 89 ? -16.528 -1.699 28.738 1.00 98.56 89 ALA A N 1
ATOM 649 C CA . ALA A 1 89 ? -16.574 -0.866 27.545 1.00 98.56 89 ALA A CA 1
ATOM 650 C C . ALA A 1 89 ? -15.503 0.228 27.567 1.00 98.56 89 ALA A C 1
ATOM 652 O O . ALA A 1 89 ? -14.831 0.449 26.562 1.00 98.56 89 ALA A O 1
ATOM 653 N N . SER A 1 90 ? -15.356 0.920 28.702 1.00 98.31 90 SER A N 1
ATOM 654 C CA . SER A 1 90 ? -14.394 2.012 28.850 1.00 98.31 90 SER A CA 1
ATOM 655 C C . SER A 1 90 ? -12.963 1.539 28.628 1.00 98.31 90 SER A C 1
ATOM 657 O O . SER A 1 90 ? -12.194 2.261 28.006 1.00 98.31 90 SER A O 1
ATOM 659 N N . GLU A 1 91 ? -12.614 0.349 29.115 1.00 97.62 91 GLU A N 1
ATOM 660 C CA . GLU A 1 91 ? -11.300 -0.264 28.898 1.00 97.62 91 GLU A CA 1
ATOM 661 C C . GLU A 1 91 ? -11.027 -0.470 27.400 1.00 97.62 91 GLU A C 1
ATOM 663 O O . GLU A 1 91 ? -10.078 0.093 26.860 1.00 97.62 91 GLU A O 1
ATOM 668 N N . LYS A 1 92 ? -11.925 -1.163 26.687 1.00 97.81 92 LYS A N 1
ATOM 669 C CA . LYS A 1 92 ? -11.756 -1.473 25.253 1.00 97.81 92 LYS A CA 1
ATOM 670 C C . LYS A 1 92 ? -11.734 -0.232 24.367 1.00 97.81 92 LYS A C 1
ATOM 672 O O . LYS A 1 92 ? -10.986 -0.172 23.395 1.00 97.81 92 LYS A O 1
ATOM 677 N N . LEU A 1 93 ? -12.583 0.750 24.670 1.00 97.94 93 LEU A N 1
ATOM 678 C CA . LEU A 1 93 ? -12.631 2.002 23.917 1.00 97.94 93 LEU A CA 1
ATOM 679 C C . LEU A 1 93 ? -11.387 2.859 24.174 1.00 97.94 93 LEU A C 1
ATOM 681 O O . LEU A 1 93 ? -10.928 3.529 23.253 1.00 97.94 93 LEU A O 1
ATOM 685 N N . LEU A 1 94 ? -10.829 2.820 25.389 1.00 97.19 94 LEU A N 1
ATOM 686 C CA . LEU A 1 94 ? -9.573 3.498 25.700 1.00 97.19 94 LEU A CA 1
ATOM 687 C C . LEU A 1 94 ? -8.397 2.852 24.962 1.00 97.19 94 LEU A C 1
ATOM 689 O O . LEU A 1 94 ? -7.616 3.574 24.352 1.00 97.19 94 LEU A O 1
ATOM 693 N N . GLU A 1 95 ? -8.300 1.521 24.961 1.00 94.81 95 GLU A N 1
ATOM 694 C CA . GLU A 1 95 ? -7.279 0.793 24.194 1.00 94.81 95 GLU A CA 1
ATOM 695 C C . GLU A 1 95 ? -7.369 1.104 22.695 1.00 94.81 95 GLU A C 1
ATOM 697 O O . GLU A 1 95 ? -6.362 1.413 22.060 1.00 94.81 95 GLU A O 1
ATOM 702 N N . ALA A 1 96 ? -8.582 1.112 22.133 1.00 95.44 96 ALA A N 1
ATOM 703 C CA . ALA A 1 96 ? -8.801 1.491 20.741 1.00 95.44 96 ALA A CA 1
ATOM 704 C C . ALA A 1 96 ? -8.374 2.941 20.451 1.00 95.44 96 ALA A C 1
ATOM 706 O O . ALA A 1 96 ? -7.753 3.198 19.422 1.00 95.44 96 ALA A O 1
ATOM 707 N N . ALA A 1 97 ?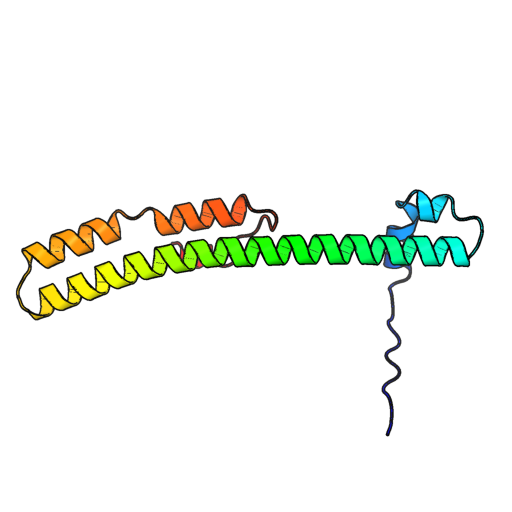 -8.679 3.879 21.353 1.00 93.44 97 ALA A N 1
ATOM 708 C CA . ALA A 1 97 ? -8.322 5.291 21.208 1.00 93.44 97 ALA A CA 1
ATOM 709 C C . ALA A 1 97 ? -6.816 5.563 21.363 1.00 93.44 97 ALA A C 1
ATOM 711 O O . ALA A 1 97 ? -6.325 6.567 20.857 1.00 93.44 97 ALA A O 1
ATOM 712 N N . GLN A 1 98 ? -6.093 4.692 22.068 1.00 94.25 98 GLN A N 1
ATOM 713 C CA . GLN A 1 98 ? -4.640 4.770 22.244 1.00 94.25 98 GLN A CA 1
ATOM 714 C C . GLN A 1 98 ? -3.861 4.048 21.141 1.00 94.25 98 GLN A C 1
ATOM 716 O O . GLN A 1 98 ? -2.634 4.013 21.187 1.00 94.25 98 GLN A O 1
ATOM 721 N N . SER A 1 99 ? -4.543 3.439 20.170 1.00 92.69 99 SER A N 1
ATOM 722 C CA . SER A 1 99 ? -3.865 2.722 19.100 1.00 92.69 99 SER A CA 1
ATOM 723 C C . SER A 1 99 ? -3.184 3.682 18.123 1.00 92.69 99 SER A C 1
ATOM 725 O O . SER A 1 99 ? -3.835 4.517 17.499 1.00 92.69 99 SER A O 1
ATOM 727 N N . ASP A 1 100 ? -1.884 3.481 17.908 1.00 93.00 100 ASP A N 1
ATOM 728 C CA . ASP A 1 100 ? -1.081 4.238 16.939 1.00 93.00 100 ASP A CA 1
ATOM 729 C C . ASP A 1 100 ? -1.278 3.771 15.481 1.00 93.00 100 ASP A C 1
ATOM 731 O O . ASP A 1 100 ? -0.512 4.161 14.597 1.00 93.00 100 ASP A O 1
ATOM 735 N N . ALA A 1 101 ? -2.265 2.911 15.190 1.00 92.12 101 ALA A N 1
ATOM 736 C CA . ALA A 1 101 ? -2.413 2.324 13.856 1.00 92.12 101 ALA A CA 1
ATOM 737 C C . ALA A 1 101 ? -2.491 3.343 12.708 1.00 92.12 101 ALA A C 1
ATOM 739 O O . ALA A 1 101 ? -1.824 3.091 11.703 1.00 92.12 101 ALA A O 1
ATOM 740 N N . PRO A 1 102 ? -3.232 4.470 12.809 1.00 91.50 102 PRO A N 1
ATOM 741 C CA . PRO A 1 102 ? -3.272 5.453 11.725 1.00 91.50 102 PRO A CA 1
ATOM 742 C C . PRO A 1 102 ? -1.879 6.017 11.411 1.00 91.50 102 PRO A C 1
ATOM 744 O O . PRO A 1 102 ? -1.433 5.983 10.266 1.00 91.50 102 PRO A O 1
ATOM 747 N N . SER A 1 103 ? -1.129 6.421 12.441 1.00 93.50 103 SER A N 1
ATOM 748 C CA . SER A 1 103 ? 0.225 6.963 12.281 1.00 93.50 103 SER A CA 1
ATOM 749 C C . SER A 1 103 ? 1.236 5.915 11.809 1.00 93.50 103 SER A C 1
ATOM 751 O O . SER A 1 103 ? 2.104 6.218 10.991 1.00 93.50 103 SER A O 1
ATOM 753 N N . LEU A 1 104 ? 1.125 4.667 12.276 1.00 92.62 104 LEU A N 1
ATOM 754 C CA . LEU A 1 104 ? 1.944 3.558 11.776 1.00 92.62 104 LEU A CA 1
ATOM 755 C C . LEU A 1 104 ? 1.649 3.268 10.301 1.00 92.62 104 LEU A C 1
ATOM 757 O O . LEU A 1 104 ? 2.564 2.966 9.538 1.00 92.62 104 LEU A O 1
ATOM 761 N N . CYS A 1 105 ? 0.389 3.390 9.887 1.00 95.00 105 CYS A N 1
ATOM 762 C CA . CYS A 1 105 ? -0.004 3.253 8.494 1.00 95.00 105 CYS A CA 1
ATOM 763 C C . CYS A 1 105 ? 0.563 4.348 7.606 1.00 95.00 105 CYS A C 1
ATOM 765 O O . CYS A 1 105 ? 1.123 4.033 6.554 1.00 95.00 105 CYS A O 1
ATOM 767 N N . ASP A 1 106 ? 0.478 5.605 8.044 1.00 94.44 106 ASP A N 1
ATOM 768 C CA . ASP A 1 106 ? 1.119 6.720 7.351 1.00 94.44 106 ASP A CA 1
ATOM 769 C C . ASP A 1 106 ? 2.610 6.455 7.155 1.00 94.44 106 ASP A C 1
ATOM 771 O O . ASP A 1 106 ? 3.122 6.559 6.039 1.00 94.44 106 ASP A O 1
ATOM 775 N N . LEU A 1 107 ? 3.290 6.046 8.229 1.00 93.75 107 LEU A N 1
ATOM 776 C CA . LEU A 1 107 ? 4.720 5.781 8.217 1.00 93.75 107 LEU A CA 1
ATOM 777 C C . LEU A 1 107 ? 5.083 4.666 7.231 1.00 93.75 107 LEU A C 1
ATOM 779 O O . LEU A 1 107 ? 5.882 4.893 6.327 1.00 93.75 107 LEU A O 1
ATOM 783 N N . ILE A 1 108 ? 4.467 3.486 7.353 1.00 94.31 108 ILE A N 1
ATOM 784 C CA . ILE A 1 108 ? 4.792 2.320 6.517 1.00 94.31 108 ILE A CA 1
ATOM 785 C C . ILE A 1 108 ? 4.537 2.620 5.030 1.00 94.31 108 ILE A C 1
ATOM 787 O O . ILE A 1 108 ? 5.324 2.221 4.172 1.00 94.31 108 ILE A O 1
ATOM 791 N N . LEU A 1 109 ? 3.459 3.336 4.700 1.00 94.69 109 LEU A N 1
ATOM 792 C CA . LEU A 1 109 ? 3.108 3.635 3.309 1.00 94.69 109 LEU A CA 1
ATOM 793 C C . LEU A 1 109 ? 3.993 4.732 2.691 1.00 94.69 109 LEU A C 1
ATOM 795 O O . LEU A 1 109 ? 4.299 4.676 1.497 1.00 94.69 109 L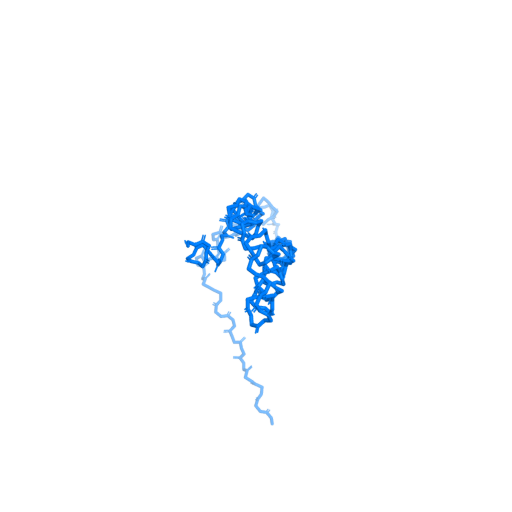EU A O 1
ATOM 799 N N . ILE A 1 110 ? 4.438 5.711 3.485 1.00 93.19 110 ILE A N 1
ATOM 800 C CA . ILE A 1 110 ? 5.375 6.755 3.038 1.00 93.19 110 ILE A CA 1
ATOM 801 C C . ILE A 1 110 ? 6.803 6.206 2.933 1.00 93.19 110 ILE A C 1
ATOM 803 O O . ILE A 1 110 ? 7.529 6.547 1.997 1.00 93.19 110 ILE A O 1
ATOM 807 N N . GLU A 1 111 ? 7.218 5.355 3.870 1.00 93.06 111 GLU A N 1
ATOM 808 C CA . GLU A 1 111 ? 8.558 4.766 3.888 1.00 93.06 111 GLU A CA 1
ATOM 809 C C . GLU A 1 111 ? 8.716 3.594 2.913 1.00 93.06 111 GLU A C 1
ATOM 811 O O . GLU A 1 111 ? 9.844 3.313 2.502 1.00 93.06 111 GLU A O 1
ATOM 816 N N . GLY A 1 112 ? 7.620 2.970 2.473 1.00 90.94 112 GLY A N 1
ATOM 817 C CA . GLY A 1 112 ? 7.619 1.913 1.460 1.00 90.94 112 GLY A CA 1
ATOM 818 C C . GLY A 1 112 ? 8.161 2.349 0.094 1.00 90.94 112 GLY A C 1
ATOM 819 O O . GLY A 1 112 ? 8.410 3.529 -0.168 1.00 90.94 112 GLY A O 1
ATOM 820 N N . ASP A 1 113 ? 8.335 1.397 -0.816 1.00 92.62 113 ASP A N 1
ATOM 821 C CA . ASP A 1 113 ? 8.951 1.640 -2.130 1.00 92.62 113 ASP A CA 1
ATOM 822 C C . ASP A 1 113 ? 8.053 2.468 -3.053 1.00 92.62 113 ASP A C 1
ATOM 824 O O . ASP A 1 113 ? 8.536 3.208 -3.910 1.00 92.62 113 ASP A O 1
ATOM 828 N N . ALA A 1 114 ? 6.738 2.407 -2.833 1.00 88.81 114 ALA A N 1
ATOM 829 C CA . ALA A 1 114 ? 5.773 3.255 -3.524 1.00 88.81 114 ALA A CA 1
ATOM 830 C C . ALA A 1 114 ? 5.896 4.743 -3.152 1.00 88.81 114 ALA A C 1
ATOM 832 O O . ALA A 1 114 ? 5.387 5.584 -3.897 1.00 88.81 114 ALA A O 1
ATOM 833 N N . LYS A 1 115 ? 6.532 5.066 -2.010 1.00 88.81 115 LYS A N 1
ATOM 834 C CA . LYS A 1 115 ? 6.684 6.427 -1.459 1.00 88.81 115 LYS A CA 1
ATOM 835 C C . LYS A 1 115 ? 5.377 7.225 -1.476 1.00 88.81 115 LYS A C 1
ATOM 837 O O . LYS A 1 115 ? 5.363 8.423 -1.760 1.00 88.81 115 LYS A O 1
ATOM 842 N N . ARG A 1 116 ? 4.256 6.542 -1.234 1.00 86.88 116 ARG A N 1
ATOM 843 C CA . ARG A 1 116 ? 2.913 7.100 -1.372 1.00 86.88 116 ARG A CA 1
ATOM 844 C C . ARG A 1 116 ? 1.958 6.428 -0.404 1.00 86.88 116 ARG A C 1
ATOM 846 O O . ARG A 1 116 ? 1.830 5.208 -0.398 1.00 86.88 116 ARG A O 1
ATOM 853 N N . ASN A 1 117 ? 1.195 7.257 0.296 1.00 92.81 117 ASN A N 1
ATOM 854 C CA . ASN A 1 117 ? 0.081 6.826 1.117 1.00 92.81 117 ASN A CA 1
ATOM 855 C C . ASN A 1 117 ? -1.257 7.099 0.406 1.00 92.81 117 ASN A C 1
ATOM 857 O O . ASN A 1 117 ? -1.604 8.260 0.209 1.00 92.81 117 ASN A O 1
ATOM 861 N N . PRO A 1 118 ? -1.994 6.064 -0.038 1.00 92.25 118 PRO A N 1
ATOM 862 C CA . PRO A 1 118 ? -3.303 6.235 -0.665 1.00 92.25 118 PRO A CA 1
ATOM 863 C C . PRO A 1 118 ? -4.466 6.402 0.330 1.00 92.25 118 PRO A C 1
ATOM 865 O O . PRO A 1 118 ? -5.595 6.542 -0.129 1.00 92.25 118 PRO A O 1
ATOM 868 N N . ILE A 1 119 ? -4.219 6.340 1.644 1.00 93.19 119 ILE A N 1
ATOM 869 C CA . ILE A 1 119 ? -5.232 6.462 2.709 1.00 93.19 119 ILE A CA 1
ATOM 870 C C . ILE A 1 119 ? -4.898 7.576 3.716 1.00 93.19 119 ILE A C 1
ATOM 872 O O . ILE A 1 119 ? -5.436 7.592 4.815 1.00 93.19 119 ILE A O 1
ATOM 876 N N . ASP A 1 120 ? -4.015 8.509 3.355 1.00 91.62 120 ASP A N 1
ATOM 877 C CA . ASP A 1 120 ? -3.555 9.603 4.224 1.00 91.62 120 ASP A CA 1
ATOM 878 C C . ASP A 1 120 ? -4.699 10.474 4.758 1.00 91.62 120 ASP A C 1
ATOM 880 O O . ASP A 1 120 ? -4.671 10.915 5.904 1.00 91.62 120 ASP A O 1
ATOM 884 N N . GLN A 1 121 ? -5.729 10.691 3.942 1.00 91.00 121 GLN A N 1
ATOM 885 C CA . GLN A 1 121 ? -6.926 11.430 4.343 1.00 91.00 121 GLN A CA 1
ATOM 886 C C . GLN A 1 121 ? -7.778 10.676 5.371 1.00 91.00 121 GLN A C 1
ATOM 888 O O . GLN A 1 121 ? -8.439 11.319 6.183 1.00 91.00 121 GLN A O 1
ATOM 893 N N . GLU A 1 122 ? -7.716 9.341 5.384 1.00 89.88 122 GLU A N 1
ATOM 894 C CA . GLU A 1 122 ? -8.590 8.513 6.227 1.00 89.88 122 GLU A CA 1
ATOM 895 C C . GLU A 1 122 ? -7.958 8.183 7.583 1.00 89.88 122 GLU A C 1
ATOM 897 O O . GLU A 1 122 ? -8.612 7.620 8.462 1.00 89.88 122 GLU A O 1
ATOM 902 N N . ASN A 1 123 ? -6.679 8.526 7.743 1.00 85.00 123 ASN A N 1
ATOM 903 C CA . ASN A 1 123 ? -5.905 8.329 8.962 1.00 85.00 123 ASN A CA 1
ATOM 904 C C . ASN A 1 123 ? -6.006 9.530 9.933 1.00 85.00 123 ASN A C 1
ATOM 906 O O . ASN A 1 123 ? -5.358 9.508 10.981 1.00 85.00 123 ASN A O 1
ATOM 910 N N . GLN A 1 124 ? -6.800 10.561 9.599 1.00 67.94 124 GLN A N 1
ATOM 911 C CA . GLN A 1 124 ? -7.090 11.736 10.445 1.00 67.94 124 GLN A CA 1
ATOM 912 C C . GLN A 1 124 ? -8.276 11.514 11.389 1.00 67.94 124 GLN A C 1
ATOM 914 O O . GLN A 1 124 ? -8.239 12.096 12.498 1.00 67.94 124 GLN A O 1
#

Organism: Aegilops tauschii subsp. strangulata (NCBI:txid200361)

Foldseek 3Di:
DDDPPPPPPDPPCNLCVQLVPQPQLVPQPDPVSNVVSVVVSVVVVVVLVVQLVVQLVVLVVVLVVLVVQLVVLQVVLVVCVVVVNNVSSVVSPVVSVPDCSLVVSVVSNCVIPNVDRPCVVVSD